Protein AF-A0A368A6R8-F1 (afdb_monomer)

Secondary structure (DSSP, 8-state):
-----TTSS-EEE---HHHHHHHHHHHHHH-SSTT-------S-EEEHHHHHHHHHHHH--PPPP---PPPTT--------HHHHHTT----S-SS-HHHHHHHHHHTT--

pLDDT: mean 71.29, std 13.33, range [33.97, 89.44]

Sequence (111 aa):
MYYNIKDGTGVQDYIHVTDLADSYVTALKSMENPLLYIQPWFGKGYSVLDLIHEFEGISNHSVQLCHRSASLLSYCRIFEDPEMVKKNWAGKSSIVCTRCERYVAISDKKV

Foldseek 3Di:
DDDPPVPPFAKDFADDVVLVVVLVVLVVVPDPDPPDDDDQTQLDIDGPVNVQVVCCVLLVDHDDDDDDDDDPPRDRDDGDDVVSNVPGDHGDDDNDDPVVSVVVVVVVVDD

Radius of gyration: 16.77 Å; Cα contacts (8 Å, |Δi|>4): 95; chains: 1; bounding box: 33×33×48 Å

Nearest PDB structures (foldseek):
  8wop-assembly1_B  TM=8.402E-01  e=1.158E-03  Arabidopsis thaliana
  6wja-assembly1_B  TM=7.689E-01  e=5.354E-01  Pseudomonas protegens Pf-5
  6wjb-assembly1_A  TM=7.587E-01  e=8.060E-01  Pseudomonas protegens Pf-5
  2jl1-assembly1_A-2  TM=4.781E-01  e=4.671E-01  Citrobacter sp. MY-5
  4id9-assembly1_B  TM=6.517E-01  e=9.381E+00  Agrobacterium fabrum str. C58

Solvent-accessible surface area (backbone atoms only — not comparable to full-atom values): 7343 Å² total; per-residue (Å²): 132,87,71,88,55,88,83,77,48,60,38,39,55,69,70,46,70,66,46,52,52,49,43,55,56,46,46,62,75,69,52,90,53,99,79,74,84,80,76,83,60,76,55,53,74,40,36,58,63,56,51,48,54,50,40,28,72,72,63,74,48,88,80,88,84,81,91,70,84,81,55,99,79,66,72,66,71,59,73,68,67,55,73,70,30,65,76,75,50,79,80,84,74,59,81,69,46,77,74,60,44,53,57,53,63,51,50,77,70,61,132

Mean predicted aligned error: 9.78 Å

Structure (mmCIF, N/CA/C/O backbone):
data_AF-A0A368A6R8-F1
#
_entry.id   AF-A0A368A6R8-F1
#
loop_
_atom_site.group_PDB
_atom_site.id
_atom_site.type_symbol
_atom_site.label_atom_id
_atom_site.label_alt_id
_atom_site.label_comp_id
_atom_site.label_asym_id
_atom_site.label_entity_id
_atom_site.label_seq_id
_atom_site.pdbx_PDB_ins_code
_atom_site.Cartn_x
_atom_site.Cartn_y
_atom_site.Cartn_z
_atom_site.occupancy
_atom_site.B_iso_or_equiv
_atom_site.auth_seq_id
_atom_site.auth_comp_id
_atom_site.auth_asym_id
_atom_site.auth_atom_id
_atom_site.pdbx_PDB_model_num
ATOM 1 N N . MET A 1 1 ? -14.082 19.167 -5.704 1.00 33.97 1 MET A N 1
ATOM 2 C CA . MET A 1 1 ? -15.193 18.270 -5.317 1.00 33.97 1 MET A CA 1
ATOM 3 C C . MET A 1 1 ? -14.683 17.230 -4.336 1.00 33.97 1 MET A C 1
ATOM 5 O O . MET A 1 1 ? -13.897 16.372 -4.722 1.00 33.97 1 MET A O 1
ATOM 9 N N . TYR A 1 2 ? -15.008 17.389 -3.054 1.00 39.53 2 TYR A N 1
ATOM 10 C CA . TYR A 1 2 ? -14.692 16.412 -2.012 1.00 39.53 2 TYR A CA 1
ATOM 11 C C . TYR A 1 2 ? -15.383 15.094 -2.369 1.00 39.53 2 TYR A C 1
ATOM 13 O O . TYR A 1 2 ? -16.593 15.079 -2.578 1.00 39.53 2 TYR A O 1
ATOM 21 N N . TYR A 1 3 ? -14.603 14.028 -2.540 1.00 49.88 3 TYR A N 1
ATOM 22 C CA . TYR A 1 3 ? -15.171 12.698 -2.721 1.00 49.88 3 TYR A CA 1
ATOM 23 C C . TYR A 1 3 ? -15.843 12.280 -1.411 1.00 49.88 3 TYR A C 1
ATOM 25 O O . TYR A 1 3 ? -15.461 12.750 -0.340 1.00 49.88 3 TYR A O 1
ATOM 33 N N . ASN A 1 4 ? -16.847 11.416 -1.505 1.00 52.31 4 ASN A N 1
ATOM 34 C CA . ASN A 1 4 ? -17.558 10.873 -0.355 1.00 52.31 4 ASN A CA 1
ATOM 35 C C . ASN A 1 4 ? -16.610 9.907 0.384 1.00 52.31 4 ASN A C 1
ATOM 37 O O . ASN A 1 4 ? -16.604 8.705 0.117 1.00 52.31 4 ASN A O 1
ATOM 41 N N . ILE A 1 5 ? -15.714 10.455 1.214 1.00 64.25 5 ILE A N 1
ATOM 42 C CA . ILE A 1 5 ? -14.800 9.688 2.063 1.00 64.25 5 ILE A CA 1
ATOM 43 C C . ILE A 1 5 ? -15.681 8.935 3.054 1.00 64.25 5 ILE A C 1
ATOM 45 O O . ILE A 1 5 ? -16.230 9.534 3.977 1.00 64.25 5 ILE A O 1
ATOM 49 N N . LYS A 1 6 ? -15.859 7.633 2.821 1.00 68.62 6 LYS A N 1
ATOM 50 C CA . LYS A 1 6 ? -16.835 6.814 3.552 1.00 68.62 6 LYS A CA 1
ATOM 51 C C . LYS A 1 6 ? -16.579 6.785 5.058 1.00 68.62 6 LYS A C 1
ATOM 53 O O . LYS A 1 6 ? -17.532 6.673 5.818 1.00 68.62 6 LYS A O 1
ATOM 58 N N . ASP A 1 7 ? -15.318 6.883 5.470 1.00 77.69 7 ASP A N 1
ATOM 59 C CA . ASP A 1 7 ? -14.884 6.692 6.855 1.00 77.69 7 ASP A CA 1
ATOM 60 C C . ASP A 1 7 ? -14.269 7.941 7.514 1.00 77.69 7 ASP A C 1
ATOM 62 O O . ASP A 1 7 ? -13.819 7.891 8.656 1.00 77.69 7 ASP A O 1
ATOM 66 N N . GLY A 1 8 ? -14.247 9.072 6.804 1.00 76.50 8 GLY A N 1
ATOM 67 C CA . GLY A 1 8 ? -13.654 10.323 7.279 1.00 76.50 8 GLY A CA 1
ATOM 68 C C . GLY A 1 8 ? -12.120 10.351 7.351 1.00 76.50 8 GLY A C 1
ATOM 69 O O . GLY A 1 8 ? -11.576 11.356 7.811 1.00 76.50 8 GLY A O 1
ATOM 70 N N . THR A 1 9 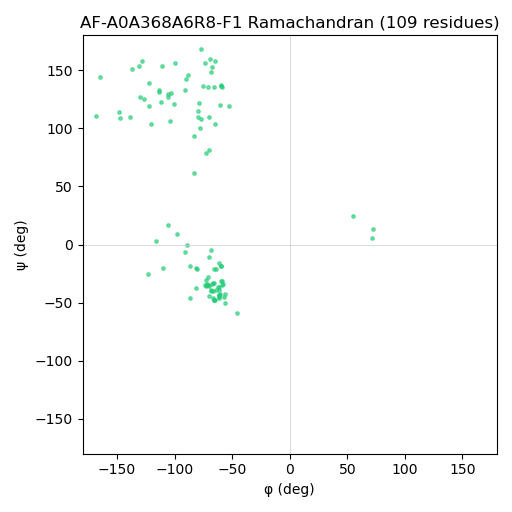? -11.411 9.312 6.893 1.00 82.69 9 THR A N 1
ATOM 71 C CA . THR A 1 9 ? -9.939 9.276 6.865 1.00 82.69 9 THR A CA 1
ATOM 72 C C . THR A 1 9 ? -9.363 9.603 5.486 1.00 82.69 9 THR A C 1
ATOM 74 O O . THR A 1 9 ? -10.026 9.480 4.460 1.00 82.69 9 THR A O 1
ATOM 77 N N . GLY A 1 10 ? -8.116 10.080 5.444 1.00 79.38 10 GLY A N 1
ATOM 78 C CA . GLY A 1 10 ? -7.468 10.432 4.179 1.00 79.38 10 GLY A CA 1
ATOM 79 C C . GLY A 1 10 ? -7.387 9.236 3.229 1.00 79.38 10 GLY A C 1
ATOM 80 O O . GLY A 1 10 ? -7.037 8.139 3.654 1.00 79.38 10 GLY A O 1
ATOM 81 N N . VAL A 1 11 ? -7.702 9.461 1.951 1.00 81.94 11 VAL A N 1
ATOM 82 C CA . VAL A 1 11 ? -7.594 8.447 0.891 1.00 81.94 11 VAL A CA 1
ATOM 83 C C . VAL A 1 11 ? -6.392 8.768 0.013 1.00 81.94 11 VAL A C 1
ATOM 85 O O . VAL A 1 11 ? -6.300 9.882 -0.516 1.00 81.94 11 VAL A 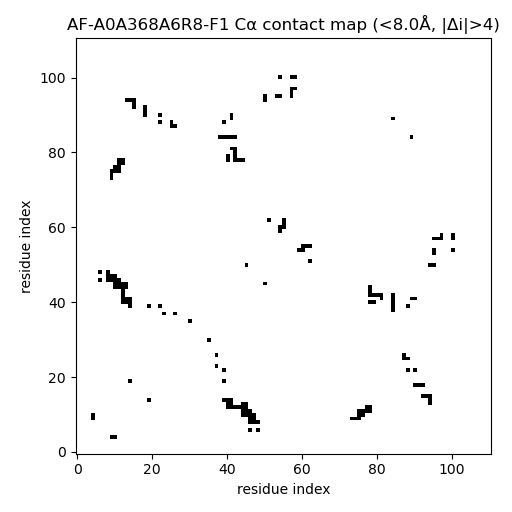O 1
ATOM 88 N N . GLN A 1 12 ? -5.504 7.792 -0.165 1.00 80.00 12 GLN A N 1
ATOM 89 C CA . GLN A 1 12 ? -4.274 7.936 -0.941 1.00 80.00 12 GLN A CA 1
ATOM 90 C C . GLN A 1 12 ? -4.026 6.715 -1.842 1.00 80.00 12 GLN A C 1
ATOM 92 O O . GLN A 1 12 ? -4.480 5.606 -1.551 1.00 80.00 12 GLN A O 1
ATOM 97 N N . ASP A 1 13 ? -3.341 6.942 -2.967 1.00 81.62 13 ASP A N 1
ATOM 98 C CA . ASP A 1 13 ? -2.772 5.881 -3.799 1.00 81.62 13 ASP A CA 1
ATOM 99 C C . ASP A 1 13 ? -1.465 5.413 -3.168 1.00 81.62 13 ASP A C 1
ATOM 101 O O . ASP A 1 13 ? -0.479 6.155 -3.112 1.00 81.62 13 ASP A O 1
ATOM 105 N N . TYR A 1 14 ? -1.473 4.204 -2.634 1.00 82.12 14 TYR A N 1
ATOM 106 C CA . TYR A 1 14 ? -0.302 3.635 -2.002 1.00 82.12 14 TYR A CA 1
ATOM 107 C C . TYR A 1 14 ? 0.346 2.621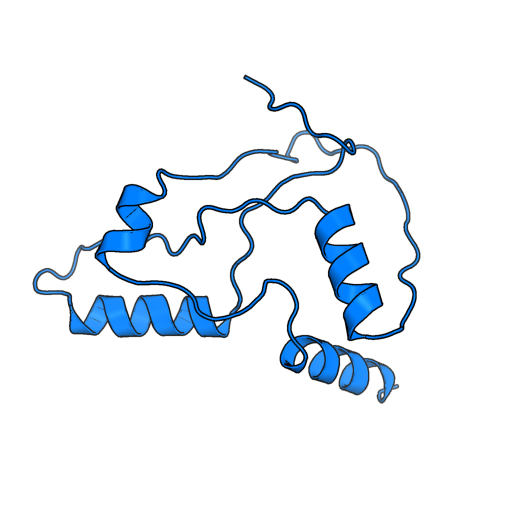 -2.941 1.00 82.12 14 TYR A C 1
ATOM 109 O O . TYR A 1 14 ? -0.311 1.704 -3.432 1.00 82.12 14 TYR A O 1
ATOM 117 N N . ILE A 1 15 ? 1.659 2.755 -3.131 1.00 82.69 15 ILE A N 1
ATOM 118 C CA . ILE A 1 15 ? 2.462 1.864 -3.967 1.00 82.69 15 ILE A CA 1
ATOM 119 C C . ILE A 1 15 ? 3.460 1.068 -3.127 1.00 82.69 15 ILE A C 1
ATOM 121 O O . ILE A 1 15 ? 4.169 1.623 -2.284 1.00 82.69 15 ILE A O 1
ATOM 125 N N . HIS A 1 16 ? 3.542 -0.245 -3.362 1.00 85.62 16 HIS A N 1
ATOM 126 C CA . HIS A 1 16 ? 4.564 -1.069 -2.729 1.00 85.62 16 HIS A CA 1
ATOM 127 C C . HIS A 1 16 ? 5.954 -0.646 -3.229 1.00 85.62 16 HIS A C 1
ATOM 129 O O . HIS A 1 16 ? 6.174 -0.470 -4.425 1.00 85.62 16 HIS A O 1
ATOM 135 N N . VAL A 1 17 ? 6.930 -0.511 -2.330 1.00 86.31 17 VAL A N 1
ATOM 136 C CA . VAL A 1 17 ? 8.252 0.050 -2.675 1.00 86.31 17 VAL A CA 1
ATOM 137 C C . VAL A 1 17 ? 8.989 -0.733 -3.772 1.00 86.31 17 VAL A C 1
ATOM 139 O O . VAL A 1 17 ? 9.722 -0.151 -4.568 1.00 86.31 17 VAL A O 1
ATOM 142 N N . THR A 1 18 ? 8.787 -2.051 -3.861 1.00 86.06 18 THR A N 1
ATOM 143 C CA . THR A 1 18 ? 9.393 -2.851 -4.941 1.00 86.06 18 THR A CA 1
ATOM 144 C C . THR A 1 18 ? 8.711 -2.617 -6.278 1.00 86.06 18 THR A C 1
ATOM 146 O O . THR A 1 18 ? 9.375 -2.611 -7.302 1.00 86.06 18 THR A O 1
ATOM 149 N N . ASP A 1 19 ? 7.400 -2.399 -6.261 1.00 84.19 19 ASP A N 1
ATOM 150 C CA . ASP A 1 19 ? 6.628 -2.068 -7.451 1.00 84.19 19 ASP A CA 1
ATOM 151 C C . ASP A 1 19 ? 7.016 -0.671 -7.961 1.00 84.19 19 ASP A C 1
ATOM 153 O O . ASP A 1 19 ? 7.233 -0.477 -9.155 1.00 84.19 19 ASP A O 1
ATOM 157 N N . LEU A 1 20 ? 7.239 0.274 -7.042 1.00 83.69 20 LEU A N 1
ATOM 158 C CA . LEU A 1 20 ? 7.821 1.575 -7.356 1.00 83.69 20 LEU A CA 1
ATOM 159 C C . LEU A 1 20 ? 9.180 1.423 -8.060 1.00 83.69 20 LEU A C 1
ATOM 161 O O . LEU A 1 20 ? 9.384 1.996 -9.128 1.00 83.69 20 LEU A O 1
ATOM 165 N N . ALA A 1 21 ? 10.094 0.617 -7.516 1.00 85.88 21 ALA A N 1
ATOM 166 C CA . ALA A 1 21 ? 11.392 0.359 -8.143 1.00 85.88 21 ALA A CA 1
ATOM 167 C C . ALA A 1 21 ? 11.260 -0.307 -9.529 1.00 85.88 21 ALA A C 1
ATOM 169 O O . ALA A 1 21 ? 11.901 0.130 -10.488 1.00 85.88 21 ALA A O 1
ATOM 170 N N . ASP A 1 22 ? 10.400 -1.319 -9.655 1.00 83.50 22 ASP A N 1
ATOM 171 C CA . ASP A 1 22 ? 10.150 -2.029 -10.913 1.00 83.50 22 ASP A CA 1
ATOM 172 C C . ASP A 1 22 ? 9.583 -1.098 -11.989 1.00 83.50 22 ASP A C 1
ATOM 174 O O . ASP A 1 22 ? 9.942 -1.224 -13.165 1.00 83.50 22 ASP A O 1
ATOM 178 N N . SER A 1 23 ? 8.738 -0.139 -11.599 1.00 79.12 23 SER A N 1
ATOM 179 C CA . SER A 1 23 ? 8.186 0.857 -12.517 1.00 79.12 23 SER A CA 1
ATOM 180 C C . SER A 1 23 ? 9.291 1.715 -13.149 1.00 79.12 23 SER A C 1
ATOM 182 O O . SER A 1 23 ? 9.316 1.869 -14.370 1.00 79.12 23 SER A O 1
ATOM 184 N N . TYR A 1 24 ? 10.278 2.166 -12.364 1.00 80.88 24 TYR A N 1
ATOM 185 C CA . TYR A 1 24 ? 11.427 2.930 -12.862 1.00 80.88 24 TYR A CA 1
ATOM 186 C C . TYR A 1 24 ? 12.414 2.081 -13.672 1.00 80.88 24 TYR A C 1
ATOM 188 O O . TYR A 1 24 ? 12.996 2.557 -14.643 1.00 80.88 24 TYR A O 1
ATOM 196 N N . VAL A 1 25 ? 12.610 0.809 -13.328 1.00 84.12 25 VAL A N 1
ATOM 197 C CA . VAL A 1 25 ? 13.443 -0.082 -14.155 1.00 84.12 25 VAL A CA 1
ATOM 198 C C . VAL A 1 25 ? 12.779 -0.340 -15.510 1.00 84.12 25 VAL A C 1
ATOM 200 O O . VAL A 1 25 ? 13.454 -0.363 -16.539 1.00 84.12 25 VAL A O 1
ATOM 203 N N . THR A 1 26 ? 11.458 -0.523 -15.524 1.00 79.62 26 THR A N 1
ATOM 204 C CA . THR A 1 26 ? 10.677 -0.729 -16.753 1.00 79.62 26 THR A CA 1
ATOM 205 C C . THR A 1 26 ? 10.689 0.528 -17.618 1.00 79.62 26 THR A C 1
ATOM 207 O O . THR A 1 26 ? 10.999 0.446 -18.805 1.00 79.62 26 THR A O 1
ATOM 210 N N . ALA A 1 27 ? 10.468 1.688 -16.993 1.00 77.06 27 ALA A N 1
ATOM 211 C CA . ALA A 1 27 ? 10.609 3.010 -17.588 1.00 77.06 27 ALA A CA 1
ATOM 212 C C . ALA A 1 27 ? 11.912 3.147 -18.378 1.00 77.06 27 ALA A C 1
ATOM 214 O O . ALA A 1 27 ? 11.880 3.356 -19.589 1.00 77.06 27 ALA A O 1
ATOM 215 N N . LEU A 1 28 ? 13.047 2.950 -17.700 1.00 79.19 28 LEU A N 1
ATOM 216 C CA . LEU A 1 28 ? 14.380 3.102 -18.279 1.00 79.19 28 LEU A CA 1
ATOM 217 C C . LEU A 1 28 ? 14.613 2.172 -19.474 1.00 79.19 28 LEU A C 1
ATOM 219 O O . LEU A 1 28 ? 15.279 2.565 -20.425 1.00 79.19 28 LEU A O 1
ATOM 223 N N . LYS A 1 29 ? 14.053 0.957 -19.457 1.00 79.88 29 LYS A N 1
ATOM 224 C CA . LYS A 1 29 ? 14.157 0.013 -20.583 1.00 79.88 29 LYS A CA 1
ATOM 225 C C . LYS A 1 29 ? 13.311 0.420 -21.789 1.00 79.88 29 LYS A C 1
ATOM 227 O O . LYS A 1 29 ? 13.674 0.087 -22.910 1.00 79.88 29 LYS A O 1
ATOM 232 N N . SER A 1 30 ? 12.187 1.094 -21.556 1.00 72.62 30 SER A N 1
ATOM 233 C CA . SER A 1 30 ? 11.274 1.574 -22.605 1.00 72.62 30 SER A CA 1
ATOM 234 C C . SER A 1 30 ? 11.578 2.993 -23.101 1.00 72.62 30 SER A C 1
ATOM 236 O O . SER A 1 30 ? 10.931 3.469 -24.031 1.00 72.62 30 SER A O 1
ATOM 238 N N . MET A 1 31 ? 12.523 3.697 -22.472 1.00 70.19 31 MET A N 1
ATOM 239 C CA . MET A 1 31 ? 12.828 5.086 -22.802 1.00 70.19 31 MET A CA 1
ATOM 240 C C . MET A 1 31 ? 13.649 5.177 -24.090 1.00 70.19 31 MET A C 1
ATOM 242 O O . MET A 1 31 ? 14.846 4.915 -24.102 1.00 70.19 31 MET A O 1
ATOM 246 N N . GLU A 1 32 ? 13.013 5.652 -25.159 1.00 69.19 32 GLU A N 1
ATOM 247 C CA . GLU A 1 32 ? 13.709 6.181 -26.343 1.00 69.19 32 GLU A CA 1
ATOM 248 C C . GLU A 1 32 ? 14.163 7.638 -26.135 1.00 69.19 32 GLU A C 1
ATOM 250 O O . GLU A 1 32 ? 15.061 8.123 -26.819 1.00 69.19 32 GLU A O 1
ATOM 255 N N . ASN A 1 33 ? 13.553 8.344 -25.175 1.00 62.91 33 ASN A N 1
ATOM 256 C CA . ASN A 1 33 ? 13.758 9.768 -24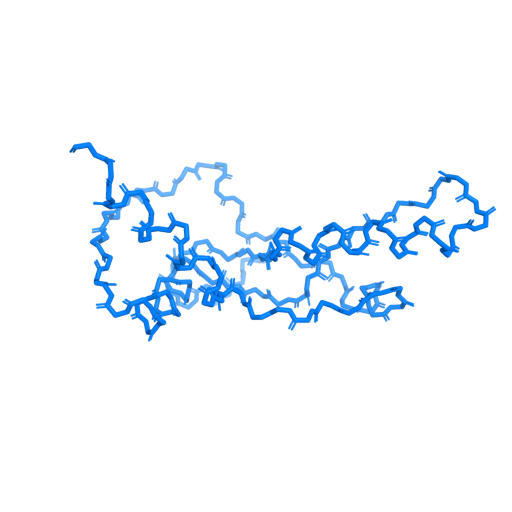.922 1.00 62.91 33 ASN A CA 1
ATOM 257 C C . ASN A 1 33 ? 14.037 10.003 -23.420 1.00 62.91 33 ASN A C 1
ATOM 259 O O . ASN A 1 33 ? 13.225 9.581 -22.592 1.00 62.91 33 ASN A O 1
ATOM 263 N N . PRO A 1 34 ? 15.135 10.684 -23.030 1.00 62.06 34 PRO A N 1
ATOM 264 C CA . PRO A 1 34 ? 15.571 10.807 -21.630 1.00 62.06 34 PRO A CA 1
ATOM 265 C C . PRO A 1 34 ? 14.656 11.652 -20.724 1.00 62.06 34 PRO A C 1
ATOM 267 O O . PRO A 1 34 ? 14.899 11.731 -19.524 1.00 62.06 34 PRO A O 1
ATOM 270 N N . LEU A 1 35 ? 13.607 12.276 -21.268 1.00 60.41 35 LEU A N 1
ATOM 271 C CA . LEU A 1 35 ? 12.710 13.194 -20.550 1.00 60.41 35 LEU A CA 1
ATOM 272 C C . LEU A 1 35 ? 11.327 12.601 -20.231 1.00 60.41 35 LEU A C 1
ATOM 274 O O . LEU A 1 35 ? 10.391 13.342 -19.934 1.00 60.41 35 LEU A O 1
ATOM 278 N N . LEU A 1 36 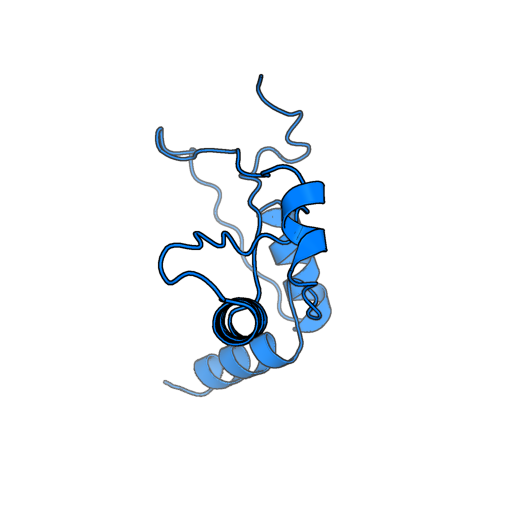? 11.164 11.278 -20.298 1.00 63.28 36 LEU A N 1
ATOM 279 C CA . LEU A 1 36 ? 9.890 10.645 -19.965 1.00 63.28 36 LEU A CA 1
ATOM 280 C C . LEU A 1 36 ? 9.614 10.742 -18.455 1.00 63.28 36 LEU A C 1
ATOM 282 O O . LEU A 1 36 ? 10.260 10.083 -17.642 1.00 63.28 36 LEU A O 1
ATOM 286 N N . TYR A 1 37 ? 8.632 11.564 -18.088 1.00 61.66 37 TYR A N 1
ATOM 287 C CA . TYR A 1 37 ? 8.112 11.632 -16.728 1.00 61.66 37 TYR A CA 1
ATOM 288 C C . TYR A 1 37 ? 7.140 10.472 -16.504 1.00 61.66 37 TYR A C 1
ATOM 290 O O . TYR A 1 37 ? 6.102 10.392 -17.160 1.00 61.66 37 TYR A O 1
ATOM 298 N N . ILE A 1 38 ? 7.488 9.557 -15.599 1.00 66.25 38 ILE A N 1
ATOM 299 C CA . ILE A 1 38 ? 6.624 8.439 -15.214 1.00 66.25 38 ILE A CA 1
ATOM 300 C C . ILE A 1 38 ? 6.179 8.666 -13.788 1.00 66.25 38 ILE A C 1
ATOM 302 O O . ILE A 1 38 ? 7.007 8.797 -12.885 1.00 66.25 38 ILE A O 1
ATOM 306 N N . GLN A 1 39 ? 4.863 8.701 -13.613 1.00 68.44 39 GLN A N 1
ATOM 307 C CA . GLN A 1 39 ? 4.252 8.687 -12.302 1.00 68.44 39 GLN A CA 1
ATOM 308 C C . GLN A 1 39 ? 3.680 7.287 -12.030 1.00 68.44 39 GLN A C 1
ATOM 310 O O . GLN A 1 39 ? 2.698 6.884 -12.659 1.00 68.44 39 GLN A O 1
ATOM 315 N N . PRO A 1 40 ? 4.327 6.502 -11.161 1.00 69.94 40 PRO A N 1
ATOM 316 C CA . PRO A 1 40 ? 3.910 5.142 -10.866 1.00 69.94 40 PRO A CA 1
ATOM 317 C C . PRO A 1 40 ? 2.804 5.145 -9.811 1.00 69.94 40 PRO A C 1
ATOM 319 O O . PRO A 1 40 ? 3.059 5.160 -8.609 1.00 69.94 40 PRO A O 1
ATOM 322 N N . TRP A 1 41 ? 1.565 5.134 -10.288 1.00 71.00 41 TRP A N 1
ATOM 323 C CA . TRP A 1 41 ? 0.351 5.052 -9.475 1.00 71.00 41 TRP A CA 1
ATOM 324 C C . TRP A 1 41 ? -0.324 3.693 -9.681 1.00 71.00 41 TRP A C 1
ATOM 326 O O . TRP A 1 41 ? -0.184 3.109 -10.75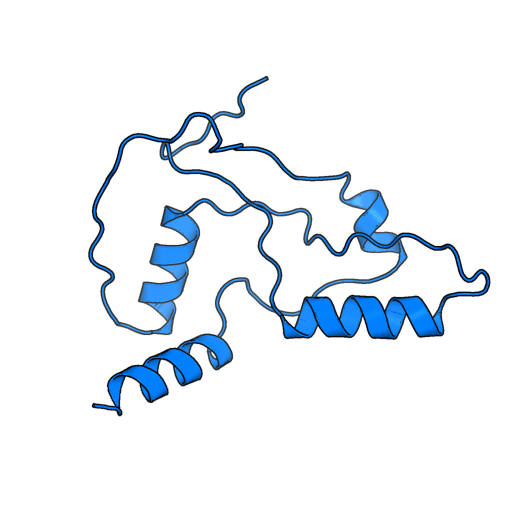2 1.00 71.00 41 TRP A O 1
ATOM 336 N N . PHE A 1 42 ? -1.087 3.184 -8.711 1.00 70.19 42 PHE A N 1
ATOM 337 C CA . PHE A 1 42 ? -1.947 2.014 -8.943 1.00 70.19 42 PHE A CA 1
ATOM 338 C C . PHE A 1 42 ? -3.324 2.399 -9.501 1.00 70.19 42 PHE A C 1
ATOM 340 O O . PHE A 1 42 ? -4.025 1.552 -10.058 1.00 70.19 42 PHE A O 1
ATOM 347 N N . GLY A 1 43 ? -3.728 3.664 -9.354 1.00 70.25 43 GLY A N 1
ATOM 348 C CA . GLY A 1 43 ? -5.050 4.158 -9.735 1.00 70.25 43 GLY A CA 1
ATOM 349 C C . GLY A 1 43 ? -6.165 3.673 -8.803 1.00 70.25 43 GLY A C 1
ATOM 350 O O . GLY A 1 43 ? -7.343 3.790 -9.146 1.00 70.25 43 GLY A O 1
ATOM 351 N N . LYS A 1 44 ? -5.818 3.106 -7.638 1.00 75.31 44 LYS A N 1
ATOM 352 C CA . LYS A 1 44 ? -6.769 2.633 -6.626 1.00 75.31 44 LYS A CA 1
ATOM 353 C C . LYS A 1 44 ? -6.444 3.249 -5.275 1.00 75.31 44 LYS A C 1
ATOM 355 O O . LYS A 1 44 ? -5.340 3.100 -4.762 1.00 75.31 44 LYS A O 1
ATOM 360 N N . GLY A 1 45 ? -7.446 3.893 -4.688 1.00 78.56 45 GLY A N 1
ATOM 361 C CA . GLY A 1 45 ? -7.319 4.509 -3.379 1.00 78.56 45 GLY A CA 1
ATOM 362 C C . GLY A 1 45 ? -7.667 3.610 -2.232 1.00 78.56 45 GLY A C 1
ATOM 363 O O . GLY A 1 45 ? -8.639 2.861 -2.310 1.00 78.56 45 GLY A O 1
ATOM 364 N N . TYR A 1 46 ? -6.897 3.769 -1.164 1.00 83.12 46 TYR A N 1
ATOM 365 C CA . TYR A 1 46 ? -7.161 3.167 0.130 1.00 83.12 46 TYR A CA 1
ATOM 366 C C . TYR A 1 46 ? -7.270 4.268 1.173 1.00 83.12 46 TYR A C 1
ATOM 368 O O . TYR A 1 46 ? -6.519 5.250 1.133 1.00 83.12 46 TYR A O 1
ATOM 376 N N . SER A 1 47 ? -8.231 4.122 2.077 1.00 86.88 47 SER A N 1
ATOM 377 C CA . SER A 1 47 ? -8.297 4.943 3.277 1.00 86.88 47 SER A CA 1
ATOM 378 C C . SER A 1 47 ? -7.275 4.473 4.318 1.00 86.88 47 SER A C 1
ATOM 380 O O . SER A 1 47 ? -6.699 3.386 4.213 1.00 86.88 47 SER A O 1
ATOM 382 N N . VAL A 1 48 ? -7.061 5.274 5.364 1.00 86.69 48 VAL A N 1
ATOM 383 C CA . VAL A 1 48 ? -6.209 4.859 6.490 1.00 86.69 48 VAL A CA 1
ATOM 384 C C . VAL A 1 48 ? -6.798 3.634 7.194 1.00 86.69 48 VAL A C 1
ATOM 386 O O . VAL A 1 48 ? -6.047 2.756 7.612 1.00 86.69 48 VAL A O 1
ATOM 389 N N . LEU A 1 49 ? -8.126 3.544 7.311 1.00 88.31 49 LEU A N 1
ATOM 390 C CA . LEU A 1 49 ? -8.764 2.381 7.932 1.00 88.31 49 LEU A CA 1
ATOM 391 C C . LEU A 1 49 ? -8.701 1.141 7.039 1.00 88.31 49 LEU A C 1
ATOM 393 O O . LEU A 1 49 ? -8.497 0.051 7.564 1.00 88.31 49 LEU A O 1
ATOM 397 N N . ASP A 1 50 ? -8.813 1.292 5.714 1.00 88.50 50 ASP A N 1
ATOM 398 C CA . ASP A 1 50 ? -8.641 0.175 4.776 1.00 88.50 50 ASP A CA 1
ATOM 399 C C . ASP A 1 50 ? -7.260 -0.473 4.957 1.00 88.50 50 ASP A C 1
ATOM 401 O O . ASP A 1 50 ? -7.150 -1.695 5.057 1.00 88.50 50 ASP A O 1
ATOM 405 N N . LEU A 1 51 ? -6.209 0.348 5.074 1.00 87.44 51 LEU A N 1
ATOM 406 C CA . LEU A 1 51 ? -4.849 -0.133 5.325 1.00 87.44 51 LEU A CA 1
ATOM 407 C C . LEU A 1 51 ? -4.717 -0.884 6.645 1.00 87.44 51 LEU A C 1
ATOM 409 O O . LEU A 1 51 ? -4.042 -1.911 6.701 1.00 87.44 51 LEU A O 1
ATOM 413 N N . ILE A 1 52 ? -5.324 -0.356 7.707 1.00 88.75 52 ILE A N 1
ATOM 414 C CA . ILE A 1 52 ? -5.259 -0.973 9.030 1.00 88.75 52 ILE A CA 1
ATOM 415 C C . ILE A 1 52 ? -5.957 -2.325 9.002 1.00 88.75 52 ILE A C 1
ATOM 417 O O . ILE A 1 52 ? -5.354 -3.306 9.417 1.00 88.75 52 ILE A O 1
ATOM 421 N N . HIS A 1 53 ? -7.163 -2.410 8.440 1.00 89.44 53 HIS A N 1
ATOM 422 C CA . HIS A 1 53 ? -7.881 -3.678 8.343 1.00 89.44 53 HIS A CA 1
ATOM 423 C C . HIS A 1 53 ? -7.113 -4.723 7.523 1.00 89.44 53 HIS A C 1
ATOM 425 O O . HIS A 1 53 ? -7.038 -5.884 7.928 1.00 89.44 53 HIS A O 1
ATOM 431 N N . GLU A 1 54 ? -6.511 -4.337 6.391 1.00 88.56 54 GLU A N 1
ATOM 432 C CA . GLU A 1 54 ? -5.668 -5.259 5.620 1.00 88.56 54 GLU A CA 1
ATOM 433 C C . GLU A 1 54 ? -4.420 -5.690 6.406 1.00 88.56 54 GLU A C 1
ATOM 435 O O . GLU A 1 54 ? -4.036 -6.862 6.374 1.00 88.56 54 GLU A O 1
ATOM 440 N N . PHE A 1 55 ? -3.804 -4.770 7.152 1.00 87.19 55 PHE A N 1
ATOM 441 C CA . PHE A 1 55 ? -2.649 -5.073 7.988 1.00 87.19 55 PHE A CA 1
ATOM 442 C C . PHE A 1 55 ? -2.982 -6.015 9.141 1.00 87.19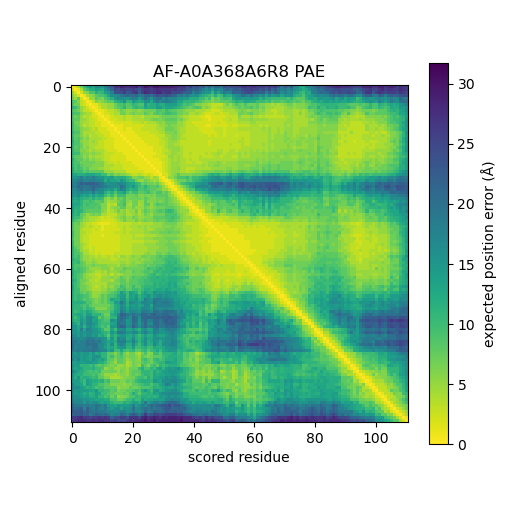 55 PHE A C 1
ATOM 444 O O . PHE A 1 55 ? -2.267 -6.996 9.340 1.00 87.19 55 PHE A O 1
ATOM 451 N N . GLU A 1 56 ? -4.055 -5.760 9.884 1.00 88.56 56 GLU A N 1
ATOM 452 C CA . GLU A 1 56 ? -4.504 -6.624 10.978 1.00 88.56 56 GLU A CA 1
ATOM 453 C C . GLU A 1 56 ? -4.856 -8.025 10.459 1.00 88.56 56 GLU A C 1
ATOM 455 O O . GLU A 1 56 ? -4.494 -9.019 11.085 1.00 88.56 56 GLU A O 1
ATOM 460 N N . GLY A 1 57 ? -5.480 -8.119 9.278 1.00 87.75 57 GLY A N 1
ATOM 461 C CA . GLY A 1 57 ? -5.827 -9.397 8.653 1.00 87.75 57 GLY A CA 1
ATOM 462 C C . GLY A 1 57 ? -4.619 -10.243 8.237 1.00 87.75 57 GLY A C 1
ATOM 463 O O . GLY A 1 57 ? -4.683 -11.469 8.304 1.00 87.75 57 GLY A O 1
ATOM 464 N N . ILE A 1 58 ? -3.516 -9.612 7.822 1.00 86.00 58 ILE A N 1
ATOM 465 C CA . ILE A 1 58 ? -2.288 -10.317 7.414 1.00 86.00 58 ILE A CA 1
ATOM 466 C C . ILE A 1 58 ? -1.383 -10.601 8.612 1.00 86.00 58 ILE A C 1
ATOM 468 O O . ILE A 1 58 ? -0.876 -11.711 8.741 1.00 86.00 58 ILE A O 1
ATOM 472 N N . SER A 1 59 ? -1.172 -9.604 9.474 1.00 83.00 59 SER A N 1
ATOM 473 C CA . SER A 1 59 ? -0.247 -9.700 10.607 1.00 83.00 59 SER A CA 1
ATOM 474 C C . SER A 1 59 ? -0.841 -10.423 11.811 1.00 83.00 59 SER A C 1
A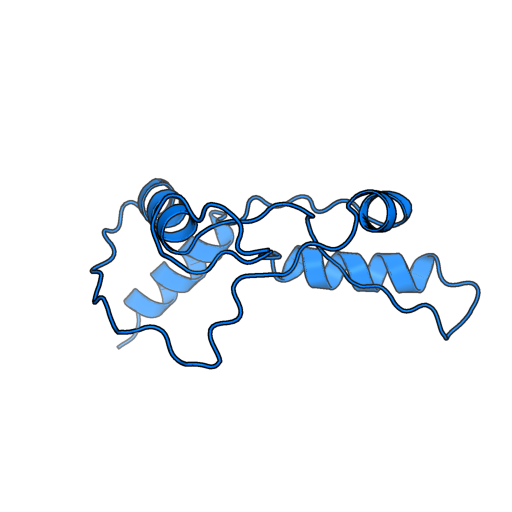TOM 476 O O . SER A 1 59 ? -0.094 -10.864 12.680 1.00 83.00 59 SER A O 1
ATOM 478 N N . ASN A 1 60 ? -2.171 -10.509 11.910 1.00 83.69 60 ASN A N 1
ATOM 479 C CA . ASN A 1 60 ? -2.882 -10.968 13.102 1.00 83.69 60 ASN A CA 1
ATOM 480 C C . ASN A 1 60 ? -2.510 -10.179 14.382 1.00 83.69 60 ASN A C 1
ATOM 482 O O . ASN A 1 60 ? -2.631 -10.694 15.494 1.00 83.69 60 ASN A O 1
ATOM 486 N N . HIS A 1 61 ? -2.046 -8.932 14.228 1.00 82.75 61 HIS A N 1
ATOM 487 C CA . HIS A 1 61 ? -1.757 -7.996 15.314 1.00 82.75 61 HIS A CA 1
ATOM 488 C C . HIS A 1 61 ? -2.733 -6.826 15.248 1.00 82.75 61 HIS A C 1
ATOM 490 O O . HIS A 1 61 ? -2.890 -6.220 14.194 1.00 82.75 61 HIS A O 1
ATOM 496 N N . SER A 1 62 ? -3.352 -6.481 16.378 1.00 86.56 62 SER A N 1
ATOM 497 C CA . SER A 1 62 ? -4.266 -5.339 16.463 1.00 86.56 62 SER A CA 1
ATOM 498 C C . SER A 1 62 ? -3.510 -4.011 16.476 1.00 86.56 62 SER A C 1
ATOM 500 O O . SER A 1 62 ? -2.555 -3.853 17.244 1.00 86.56 62 SER A O 1
ATOM 502 N N . VAL A 1 63 ? -3.989 -3.027 15.724 1.00 86.88 63 VAL A N 1
ATOM 503 C CA . VAL A 1 63 ? -3.431 -1.674 15.679 1.00 86.88 63 VAL A CA 1
ATOM 504 C C . VAL A 1 63 ? -4.282 -0.743 16.539 1.00 86.88 63 VAL A C 1
ATOM 506 O O . VAL A 1 63 ? -5.469 -0.541 16.297 1.00 86.88 63 VAL A O 1
ATOM 509 N N . GLN A 1 64 ? -3.673 -0.124 17.551 1.00 87.50 64 GLN A N 1
ATOM 510 C CA . GLN A 1 64 ? -4.370 0.864 18.375 1.00 87.50 64 GLN A CA 1
ATOM 511 C C . GLN A 1 64 ? -4.447 2.216 17.662 1.00 87.50 64 GLN A C 1
ATOM 513 O O . GLN A 1 64 ? -3.432 2.829 17.332 1.00 87.50 64 GLN A O 1
ATOM 518 N N . LEU A 1 65 ? -5.671 2.701 17.464 1.00 85.38 65 LEU A N 1
ATOM 519 C CA . LEU A 1 65 ? -5.949 3.967 16.798 1.00 85.38 65 LEU A CA 1
ATOM 520 C C . LEU A 1 65 ? -6.029 5.136 17.784 1.00 85.38 65 LEU A C 1
ATOM 522 O O . LEU A 1 65 ? -6.741 5.085 18.785 1.00 85.38 65 LEU A O 1
ATOM 526 N N . CYS A 1 66 ? -5.358 6.240 17.450 1.00 85.12 66 CYS A N 1
ATOM 527 C CA . CYS A 1 66 ? -5.525 7.528 18.120 1.00 85.12 66 CYS A CA 1
ATOM 528 C C . CYS A 1 66 ? -5.985 8.572 17.098 1.00 85.12 66 CYS A C 1
ATOM 530 O O . CYS A 1 66 ? -5.194 9.058 16.288 1.00 85.12 66 CYS A O 1
ATOM 532 N N . HIS A 1 67 ? -7.271 8.923 17.129 1.00 82.81 67 HIS A N 1
ATOM 533 C CA . HIS A 1 67 ? -7.818 9.934 16.229 1.00 82.81 67 HIS A CA 1
ATOM 534 C C . HIS A 1 67 ? -7.315 11.331 16.598 1.00 82.81 67 HIS A C 1
ATOM 536 O O . HIS A 1 67 ? -7.304 11.735 17.763 1.00 82.81 67 HIS A O 1
ATOM 542 N N . ARG A 1 68 ? -6.914 12.091 15.580 1.00 81.50 68 ARG A N 1
ATOM 543 C CA . ARG A 1 68 ? -6.494 13.489 15.698 1.00 81.50 68 ARG A CA 1
ATOM 544 C C . ARG A 1 68 ? -7.220 14.314 14.647 1.00 81.50 68 ARG A C 1
ATOM 546 O O . ARG A 1 68 ? -7.628 13.780 13.617 1.00 81.50 68 ARG A O 1
ATOM 553 N N . SER A 1 69 ? -7.399 15.606 14.913 1.00 79.38 69 SER A N 1
ATOM 554 C CA . SER A 1 69 ? -7.965 16.517 13.921 1.00 79.38 69 SER A CA 1
ATOM 555 C C . SER A 1 69 ? -7.079 16.546 12.677 1.00 79.38 69 SER A C 1
ATOM 557 O O . SER A 1 69 ? -5.850 16.593 12.774 1.00 79.38 69 SER A O 1
ATOM 559 N N . ALA A 1 70 ? -7.711 16.515 11.504 1.00 73.69 70 ALA A N 1
ATOM 560 C CA . ALA A 1 70 ? -6.999 16.643 10.244 1.00 73.69 70 ALA A CA 1
ATOM 561 C C . ALA A 1 70 ? -6.260 17.988 10.203 1.00 73.69 70 ALA A C 1
ATOM 563 O O . ALA A 1 70 ? -6.804 19.030 10.579 1.00 73.69 70 ALA A O 1
ATOM 564 N N . SER A 1 71 ? -5.011 17.967 9.743 1.00 73.00 71 SER A N 1
ATOM 565 C CA . SER A 1 71 ? -4.275 19.198 9.473 1.00 73.00 71 SER A CA 1
ATOM 566 C C . SER A 1 71 ? -4.809 19.850 8.196 1.00 73.00 71 SER A C 1
ATOM 568 O O . SER A 1 71 ? -5.311 19.167 7.303 1.00 73.00 71 SER A O 1
ATOM 570 N N . LEU A 1 72 ? -4.632 21.166 8.050 1.00 68.50 72 LEU A N 1
ATOM 571 C CA . LEU A 1 72 ? -4.984 21.875 6.808 1.00 68.50 72 LEU A CA 1
ATOM 572 C C . LEU A 1 72 ? -4.216 21.355 5.575 1.00 68.50 72 LEU A C 1
ATOM 574 O O . LEU A 1 72 ? -4.649 21.573 4.449 1.00 68.50 72 LEU A O 1
ATOM 578 N N . LEU A 1 73 ? -3.100 20.648 5.787 1.00 67.25 73 LEU A N 1
ATOM 579 C CA . LEU A 1 73 ? -2.287 20.011 4.746 1.00 67.25 73 LEU A CA 1
ATOM 580 C C . LEU A 1 73 ? -2.731 18.575 4.420 1.00 67.25 73 LEU A C 1
ATOM 582 O O . LEU A 1 73 ? -2.120 17.934 3.569 1.00 67.25 73 LEU A O 1
ATOM 586 N N . SER A 1 74 ? -3.771 18.054 5.082 1.00 64.31 74 SER A N 1
ATOM 587 C CA . SER A 1 74 ? -4.316 16.715 4.820 1.00 64.31 74 SER A CA 1
ATOM 588 C C . SER A 1 74 ? -5.069 16.709 3.487 1.00 64.31 74 SER A C 1
ATOM 590 O O . SER A 1 74 ? -6.295 16.817 3.426 1.00 64.31 74 SER A O 1
ATOM 592 N N . TYR A 1 75 ? -4.318 16.639 2.389 1.00 62.19 75 TYR A N 1
ATOM 593 C CA . TYR A 1 75 ? -4.868 16.642 1.043 1.00 62.19 75 TYR A CA 1
ATOM 594 C C . TYR A 1 75 ? -5.420 15.259 0.692 1.00 62.19 75 TYR A C 1
ATOM 596 O O . TYR A 1 75 ? -4.694 14.338 0.333 1.00 62.19 75 TYR A O 1
ATOM 604 N N . CYS A 1 76 ? -6.739 15.115 0.790 1.00 57.16 76 CYS A N 1
ATOM 605 C CA . CYS A 1 76 ? -7.454 13.887 0.450 1.00 57.16 76 CYS A CA 1
ATOM 606 C C . CYS A 1 76 ? -7.723 13.816 -1.060 1.00 57.16 76 CYS A C 1
ATOM 608 O O . CYS A 1 76 ? -8.884 13.884 -1.476 1.00 57.16 76 CYS A O 1
ATOM 610 N N . ARG A 1 77 ? -6.679 13.789 -1.900 1.00 59.00 77 ARG A N 1
ATOM 611 C CA . ARG A 1 77 ? -6.844 13.510 -3.335 1.00 59.00 77 ARG A CA 1
ATOM 612 C C . ARG A 1 77 ? -5.526 13.249 -4.055 1.00 59.00 77 ARG A C 1
ATOM 614 O O . ARG A 1 77 ? -4.845 14.209 -4.368 1.00 59.00 77 ARG A O 1
ATOM 621 N N . ILE A 1 78 ? -5.258 12.024 -4.497 1.00 57.62 78 ILE A N 1
ATOM 622 C CA . ILE A 1 78 ? -4.538 11.813 -5.764 1.00 57.62 78 ILE A CA 1
ATOM 623 C C . ILE A 1 78 ? -5.050 10.514 -6.383 1.00 57.62 78 ILE A C 1
ATOM 625 O O . ILE A 1 78 ? -4.813 9.464 -5.808 1.00 57.62 78 ILE A O 1
ATOM 629 N N . PHE A 1 79 ? -5.732 10.591 -7.530 1.00 56.59 79 PHE A N 1
ATOM 630 C CA . PHE A 1 79 ? -5.678 9.532 -8.544 1.00 56.59 79 PHE A CA 1
ATOM 631 C C . PHE A 1 79 ? -5.601 10.232 -9.896 1.00 56.59 79 PHE A C 1
ATOM 633 O O . PHE A 1 79 ? -6.547 10.911 -10.299 1.00 56.59 79 PHE A O 1
ATOM 640 N N . GLU A 1 80 ? -4.442 10.145 -10.541 1.00 54.16 80 GLU A N 1
ATOM 641 C CA . GLU A 1 80 ? -4.324 10.418 -11.971 1.00 54.16 80 GLU A CA 1
ATOM 642 C C . GLU A 1 80 ? -5.032 9.324 -12.778 1.00 54.16 80 GLU A C 1
ATOM 644 O O . GLU A 1 80 ? -5.300 8.230 -12.277 1.00 54.16 80 GLU A O 1
ATOM 649 N N . ASP A 1 81 ? -5.364 9.653 -14.026 1.00 52.12 81 ASP A N 1
ATOM 650 C CA . ASP A 1 81 ? -6.118 8.799 -14.940 1.00 52.12 81 ASP A CA 1
ATOM 651 C C . ASP A 1 81 ? -5.482 7.391 -15.069 1.00 52.12 81 ASP A C 1
ATOM 653 O O . ASP A 1 81 ? -4.330 7.274 -15.510 1.00 52.12 81 ASP A O 1
ATOM 657 N N . PRO A 1 82 ? -6.199 6.303 -14.712 1.00 51.28 82 PRO A N 1
ATOM 658 C CA . PRO A 1 82 ? -5.674 4.940 -14.791 1.00 51.28 82 PRO A CA 1
ATOM 659 C C . PRO A 1 82 ? -5.289 4.506 -16.214 1.00 51.28 82 PRO A C 1
ATOM 661 O O . PRO A 1 82 ? -4.563 3.518 -16.369 1.00 51.28 82 PRO A O 1
ATOM 664 N N . GLU A 1 83 ? -5.735 5.214 -17.258 1.00 50.94 83 GLU A N 1
ATOM 665 C CA . GLU A 1 83 ? -5.291 4.955 -18.631 1.00 50.94 83 GLU A CA 1
ATOM 666 C C . GLU A 1 83 ? -3.807 5.282 -18.851 1.00 50.94 83 GLU A C 1
ATOM 668 O O . GLU A 1 83 ? -3.128 4.567 -19.594 1.00 50.94 83 GLU A O 1
ATOM 673 N N . MET A 1 84 ? -3.264 6.296 -18.164 1.00 46.50 84 MET A N 1
ATOM 674 C CA . MET A 1 84 ? -1.839 6.631 -18.256 1.00 46.50 84 MET A CA 1
ATOM 675 C C . MET A 1 84 ? -0.944 5.591 -17.573 1.00 46.50 84 MET A C 1
ATOM 677 O O . MET A 1 84 ? 0.141 5.291 -18.073 1.00 46.50 84 MET A O 1
ATOM 681 N N . VAL A 1 85 ? -1.413 5.006 -16.469 1.00 51.47 85 VAL A N 1
ATOM 682 C CA . VAL A 1 85 ? -0.687 3.983 -15.700 1.00 51.47 85 VAL A CA 1
ATOM 683 C C . VAL A 1 85 ? -0.522 2.700 -16.515 1.00 51.47 85 VAL A C 1
ATOM 685 O O . VAL A 1 85 ? 0.578 2.163 -16.649 1.00 51.47 85 VAL A O 1
ATOM 688 N N . LYS A 1 86 ? -1.615 2.225 -17.126 1.00 50.31 86 LYS A N 1
ATOM 689 C CA . LYS A 1 86 ? -1.663 0.918 -17.801 1.00 50.31 86 LYS A CA 1
ATOM 690 C C . LYS A 1 86 ? -0.773 0.810 -19.031 1.00 50.31 86 LYS A C 1
ATOM 692 O O . LYS A 1 86 ? -0.459 -0.303 -19.446 1.00 50.31 86 LYS A O 1
ATOM 697 N N . LYS A 1 87 ? -0.387 1.935 -19.636 1.00 54.28 87 LYS A N 1
ATOM 698 C CA . LYS A 1 87 ? 0.342 1.914 -20.905 1.00 54.28 87 LYS A CA 1
ATOM 699 C C . LYS A 1 87 ? 1.781 1.411 -20.755 1.00 54.28 87 LYS A C 1
ATOM 701 O O . LYS A 1 87 ? 2.297 0.823 -21.698 1.00 54.28 87 LYS A O 1
ATOM 706 N N . ASN A 1 88 ? 2.394 1.593 -19.579 1.00 53.88 88 ASN A N 1
ATOM 707 C CA . ASN A 1 88 ? 3.828 1.347 -19.391 1.00 53.88 88 ASN A CA 1
ATOM 708 C C . ASN A 1 88 ? 4.164 0.331 -18.290 1.00 53.88 88 ASN A C 1
ATOM 710 O O . ASN A 1 88 ? 5.224 -0.289 -18.362 1.00 53.88 88 ASN A O 1
ATOM 714 N N . TRP A 1 89 ? 3.307 0.134 -17.280 1.00 65.62 89 TRP A N 1
ATOM 715 C CA . TRP A 1 89 ? 3.589 -0.805 -16.191 1.00 65.62 89 TRP A CA 1
ATOM 716 C C . TRP A 1 89 ? 2.325 -1.137 -15.377 1.00 65.62 89 TRP A C 1
ATOM 718 O O . TRP A 1 89 ? 1.471 -0.282 -15.160 1.00 65.62 89 TRP A O 1
ATOM 728 N N . ALA A 1 90 ? 2.208 -2.384 -14.913 1.00 66.88 90 ALA A N 1
ATOM 729 C CA . ALA A 1 90 ? 1.142 -2.825 -14.014 1.00 66.88 90 ALA A CA 1
ATOM 730 C C . ALA A 1 90 ? 1.766 -3.404 -12.742 1.00 66.88 90 ALA A C 1
ATOM 732 O O . ALA A 1 90 ? 2.523 -4.379 -12.810 1.00 66.88 90 ALA A O 1
ATOM 733 N N . GLY A 1 91 ? 1.460 -2.795 -11.597 1.00 66.56 91 GLY A N 1
ATOM 734 C CA . GLY A 1 91 ? 1.966 -3.265 -10.314 1.00 66.56 91 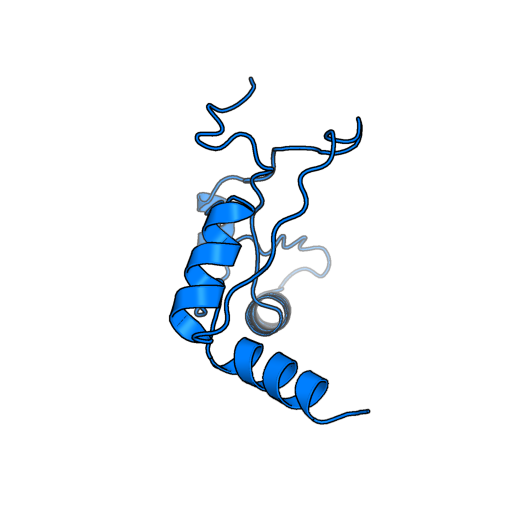GLY A CA 1
ATOM 735 C C . GLY A 1 91 ? 1.373 -4.602 -9.907 1.00 66.56 91 GLY A C 1
ATOM 736 O O . GLY A 1 91 ? 0.250 -4.951 -10.278 1.00 66.56 91 GLY A O 1
ATOM 737 N N . LYS A 1 92 ? 2.176 -5.378 -9.181 1.00 71.12 92 LYS A N 1
ATOM 738 C CA . LYS A 1 92 ? 1.900 -6.795 -8.922 1.00 71.12 92 LYS A CA 1
ATOM 739 C C . LYS A 1 92 ? 1.532 -7.069 -7.470 1.00 71.12 92 LYS A C 1
ATOM 741 O O . LYS A 1 92 ? 0.950 -8.116 -7.194 1.00 71.12 92 LYS A O 1
ATOM 746 N N . SER A 1 93 ? 1.888 -6.176 -6.550 1.00 74.75 93 SER A N 1
ATOM 747 C CA . SER A 1 93 ? 1.688 -6.392 -5.118 1.00 74.75 93 SER A CA 1
ATOM 748 C C . SER A 1 93 ? 0.318 -5.901 -4.662 1.00 74.75 93 SER A C 1
ATOM 750 O O . SER A 1 93 ? -0.195 -4.888 -5.139 1.00 74.75 93 SER A O 1
ATOM 752 N N . SER A 1 94 ? -0.256 -6.608 -3.688 1.00 71.62 94 SER A N 1
ATOM 753 C CA . SER A 1 94 ? -1.301 -6.051 -2.831 1.00 71.62 94 SER A CA 1
ATOM 754 C C . SER A 1 94 ? -0.732 -4.903 -1.997 1.00 71.62 94 SER A C 1
ATOM 756 O O . SER A 1 94 ? 0.480 -4.827 -1.773 1.00 71.62 94 SER A O 1
ATOM 758 N N . ILE A 1 95 ? -1.610 -4.014 -1.529 1.00 75.00 95 ILE A N 1
ATOM 759 C CA . ILE A 1 95 ? -1.200 -2.844 -0.756 1.00 75.00 95 ILE A CA 1
ATOM 760 C C . ILE A 1 95 ? -0.487 -3.248 0.542 1.00 75.00 95 ILE A C 1
ATOM 762 O O . ILE A 1 95 ? 0.615 -2.778 0.825 1.00 75.00 95 ILE A O 1
ATOM 766 N N . VAL A 1 96 ? -1.044 -4.206 1.279 1.00 72.56 96 VAL A N 1
ATOM 767 C CA . VAL A 1 96 ? -0.326 -4.871 2.363 1.00 72.56 96 VAL A CA 1
ATOM 768 C C . VAL A 1 96 ? 0.059 -6.271 1.901 1.00 72.56 96 VAL A C 1
ATOM 770 O O . VAL A 1 96 ? -0.766 -7.022 1.381 1.00 72.56 96 VAL A O 1
ATOM 773 N N . CYS A 1 97 ? 1.335 -6.631 2.052 1.00 71.19 97 CYS A N 1
ATOM 774 C CA . CYS A 1 97 ? 1.830 -7.959 1.704 1.00 71.19 97 CYS A CA 1
ATOM 775 C C . CYS A 1 97 ? 2.611 -8.586 2.865 1.00 71.19 97 CYS A C 1
ATOM 777 O O . CYS A 1 97 ? 3.173 -7.892 3.714 1.00 71.19 97 CYS A O 1
ATOM 779 N N . THR A 1 98 ? 2.718 -9.915 2.870 1.00 67.88 98 THR A N 1
ATOM 780 C CA . THR A 1 98 ? 3.450 -10.688 3.896 1.00 67.88 98 THR A CA 1
ATOM 781 C C . THR A 1 98 ? 4.938 -10.325 3.986 1.00 67.88 98 THR A C 1
ATOM 783 O O . THR A 1 98 ? 5.597 -10.588 4.991 1.00 67.88 98 THR A O 1
ATOM 786 N N . ARG A 1 99 ? 5.507 -9.682 2.955 1.00 71.69 99 ARG A N 1
ATOM 787 C CA . ARG A 1 99 ? 6.873 -9.142 3.013 1.00 71.69 99 ARG A CA 1
ATOM 788 C C . ARG A 1 99 ? 6.959 -7.910 3.921 1.00 71.69 99 ARG A C 1
ATOM 790 O O . ARG A 1 99 ? 7.969 -7.770 4.603 1.00 71.69 99 ARG A O 1
ATOM 797 N N . CYS A 1 100 ? 5.928 -7.064 3.967 1.00 67.00 100 CYS A N 1
ATOM 798 C CA . CYS A 1 100 ? 5.860 -5.908 4.866 1.00 67.00 100 CYS A CA 1
ATOM 799 C C . CYS A 1 100 ? 5.733 -6.344 6.332 1.00 67.00 100 CYS A C 1
ATOM 801 O O . CYS A 1 100 ? 6.419 -5.796 7.189 1.00 67.00 100 CYS A O 1
ATOM 803 N N . GLU A 1 101 ? 4.942 -7.385 6.607 1.00 67.69 101 GLU A N 1
ATOM 804 C CA . GLU A 1 101 ? 4.794 -7.968 7.949 1.00 67.69 101 GLU A CA 1
ATOM 805 C C . GLU A 1 101 ? 6.143 -8.414 8.535 1.00 67.69 101 GLU A C 1
ATOM 807 O O . GLU A 1 101 ? 6.455 -8.126 9.688 1.00 67.69 101 GLU A O 1
ATOM 812 N N . ARG A 1 102 ? 7.003 -9.050 7.725 1.00 66.38 102 ARG A N 1
ATOM 813 C CA . ARG A 1 102 ? 8.334 -9.486 8.179 1.00 66.38 102 ARG A CA 1
ATOM 814 C C . ARG A 1 102 ? 9.193 -8.337 8.701 1.00 66.38 102 ARG A C 1
ATOM 816 O O . ARG A 1 102 ? 9.974 -8.564 9.616 1.00 66.38 102 ARG A O 1
ATOM 823 N N . TYR A 1 103 ? 9.070 -7.131 8.146 1.00 64.56 103 TYR A N 1
ATOM 824 C CA . TYR A 1 103 ? 9.809 -5.971 8.651 1.00 64.56 103 TYR A CA 1
ATOM 825 C C . TYR A 1 103 ? 9.298 -5.518 10.022 1.00 64.56 103 TYR A C 1
ATOM 827 O O . TYR A 1 103 ? 10.113 -5.159 10.868 1.00 64.56 103 TYR A O 1
ATOM 835 N N . VAL A 1 104 ? 7.988 -5.618 10.267 1.00 65.81 104 VAL A N 1
ATOM 836 C CA . VAL A 1 104 ? 7.382 -5.319 11.575 1.00 65.81 104 VAL A CA 1
ATOM 837 C C . VAL A 1 104 ? 7.767 -6.380 12.614 1.00 65.81 104 VAL A C 1
ATOM 839 O O . VAL A 1 104 ? 8.243 -6.058 13.698 1.00 65.81 104 VAL A O 1
ATOM 842 N N . ALA A 1 105 ? 7.715 -7.662 12.249 1.00 60.09 105 ALA A N 1
ATOM 843 C CA . ALA A 1 105 ? 8.140 -8.750 13.133 1.00 60.09 105 ALA A CA 1
ATOM 844 C C . ALA A 1 105 ? 9.645 -8.707 13.485 1.00 60.09 105 ALA A C 1
ATOM 846 O O . ALA A 1 105 ? 10.078 -9.315 14.466 1.00 60.09 105 ALA A O 1
ATOM 847 N N . ILE A 1 106 ? 10.468 -8.023 12.679 1.00 57.19 106 ILE A N 1
ATOM 848 C CA . ILE A 1 106 ? 11.883 -7.764 12.982 1.00 57.19 106 ILE A CA 1
ATOM 849 C C . ILE A 1 106 ? 12.029 -6.576 13.940 1.00 57.19 106 ILE A C 1
ATOM 851 O O . ILE A 1 106 ? 12.900 -6.633 14.810 1.00 57.19 106 ILE A O 1
ATOM 855 N N . SER A 1 107 ? 11.204 -5.528 13.815 1.00 56.06 107 SER A N 1
ATOM 856 C CA . SER A 1 107 ? 11.220 -4.407 14.764 1.00 56.06 107 SER A CA 1
ATOM 857 C C . SER A 1 107 ? 10.736 -4.815 16.152 1.00 56.06 107 SER A C 1
ATOM 859 O O . SER A 1 107 ? 11.330 -4.384 17.131 1.00 56.06 107 SER A O 1
ATOM 861 N N . ASP A 1 108 ? 9.776 -5.737 16.256 1.00 56.22 108 ASP A N 1
ATOM 862 C CA . ASP A 1 108 ? 9.323 -6.254 17.558 1.00 56.22 108 ASP A CA 1
ATOM 863 C C . ASP A 1 108 ? 10.369 -7.151 18.250 1.00 56.22 108 ASP A C 1
ATOM 865 O O . ASP A 1 108 ? 10.246 -7.473 19.430 1.00 56.22 108 ASP A O 1
ATOM 869 N N . LYS A 1 109 ? 11.435 -7.548 17.537 1.00 53.47 109 LYS A N 1
ATOM 870 C CA . LYS A 1 109 ? 12.547 -8.359 18.067 1.00 53.47 109 LYS A CA 1
ATOM 871 C C . LYS A 1 109 ? 13.785 -7.546 18.486 1.00 53.47 109 LYS A C 1
ATOM 873 O O . LYS A 1 109 ? 14.816 -8.150 18.786 1.00 53.47 109 LYS A O 1
ATOM 878 N N . LYS A 1 110 ? 13.720 -6.209 18.516 1.00 36.66 110 LYS A N 1
ATOM 879 C CA . LYS A 1 110 ? 14.766 -5.301 19.045 1.00 36.66 110 LYS A CA 1
ATOM 880 C C . LYS A 1 110 ? 14.066 -4.072 19.649 1.00 36.66 110 LYS A C 1
ATOM 882 O O . LYS A 1 110 ? 13.515 -3.288 18.891 1.00 36.66 110 LYS A O 1
ATOM 887 N N . VAL A 1 111 ? 14.014 -3.848 20.964 1.00 40.44 111 VAL A N 1
ATOM 888 C CA . VAL A 1 111 ? 15.068 -3.721 21.996 1.00 40.44 111 VAL A CA 1
ATOM 889 C C . VAL A 1 111 ? 14.482 -4.119 23.347 1.00 40.44 111 VAL A C 1
ATOM 891 O O . VAL A 1 111 ? 13.312 -3.751 23.588 1.00 40.44 111 VAL A O 1
#